Protein AF-A0A1Q6X8R4-F1 (afdb_monomer)

Sequence (119 aa):
MGYPESKISLLHAYEIFFGEKWEMFEEKVLRSVAMQLMNGEEVVLDDQKLTVKRVGSGRLRQVQFEVNGRKFEAIEQNRMKPSRWGKLAREKHQVVQFRDVVTHKYVAVAVDGEVTEYL

Nearest PDB structures (foldseek):
  1yqf-assembly1_C  TM=4.338E-01  e=4.101E+00  Leishmania major
  8ghl-assembly1_G  TM=2.694E-01  e=3.870E+00  Saccharomyces cerevisiae

pLDDT: mean 89.56, std 13.24, range [44.0, 98.75]

Radius of gyration: 17.68 Å; Cα contacts (8 Å, |Δi|>4): 185; chains: 1; bounding box: 36×31×62 Å

Foldseek 3Di:
DDDDPVVVVVVVVCCVVVVVVVVVVVLVVLLQQLVDQVPHQWRDDPNDTWGWDQDPVRPKTKTWDDDPNWIKIKIWDCLPDPDPQVVLVVVVWGKIWIAGPVVRDTAWMATNSRIDGDD

Solvent-accessible surface area (backbone atoms only — not comparable to full-atom values): 6656 Å² total; per-residue (Å²): 138,80,80,62,70,74,58,56,54,51,52,51,49,45,53,49,59,48,48,55,53,50,52,59,48,49,52,54,50,52,27,51,48,45,52,30,50,78,74,46,64,46,33,78,55,92,98,43,80,40,67,50,41,64,40,85,93,61,74,29,48,31,41,70,53,73,57,96,90,44,48,36,33,43,32,47,50,56,41,87,44,99,44,76,60,12,49,42,29,64,72,70,44,52,35,2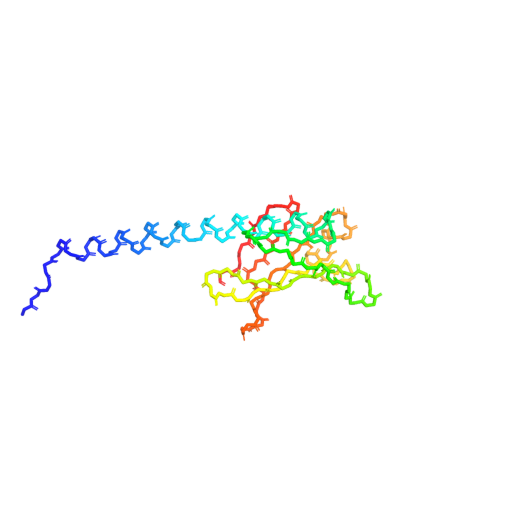8,38,32,27,36,63,88,79,69,42,70,40,34,37,26,51,75,52,48,69,47,75,52,131

Structure (mmCIF, N/CA/C/O backbone):
data_AF-A0A1Q6X8R4-F1
#
_entry.id   AF-A0A1Q6X8R4-F1
#
loop_
_atom_site.group_PDB
_atom_site.id
_atom_site.type_symbol
_atom_site.label_atom_id
_atom_site.label_alt_id
_atom_site.label_comp_id
_atom_site.label_asym_id
_atom_site.label_entity_id
_atom_site.label_seq_id
_atom_site.pdbx_PDB_ins_code
_atom_site.Cartn_x
_atom_site.Cartn_y
_atom_site.Cartn_z
_atom_site.occupancy
_atom_site.B_iso_or_equiv
_atom_site.auth_seq_id
_atom_site.auth_comp_id
_atom_site.auth_asym_id
_atom_site.auth_atom_id
_atom_site.pdbx_PDB_model_num
ATOM 1 N N . MET A 1 1 ? -0.234 -9.221 50.429 1.00 44.00 1 MET A N 1
ATOM 2 C CA . MET A 1 1 ? -1.426 -9.515 49.605 1.00 44.00 1 MET A CA 1
ATOM 3 C C . MET A 1 1 ? -0.935 -9.857 48.208 1.00 44.00 1 MET A C 1
ATOM 5 O O . MET A 1 1 ? -0.619 -8.954 47.449 1.00 44.00 1 MET A O 1
ATOM 9 N N . GLY A 1 2 ? -0.725 -11.146 47.933 1.00 52.12 2 GLY A N 1
ATOM 10 C CA . GLY A 1 2 ? -0.320 -11.627 46.609 1.00 52.12 2 GLY A CA 1
ATOM 11 C C . GLY A 1 2 ? -1.554 -11.817 45.733 1.00 52.12 2 GLY A C 1
ATOM 12 O O . GLY A 1 2 ? -2.570 -12.321 46.212 1.00 52.12 2 GLY A O 1
ATOM 13 N N . TYR A 1 3 ? -1.488 -11.377 44.479 1.00 51.28 3 TYR A N 1
ATOM 14 C CA . TYR A 1 3 ? -2.524 -11.684 43.497 1.00 51.28 3 TYR A CA 1
ATOM 15 C C . TYR A 1 3 ? -2.552 -13.207 43.260 1.00 51.28 3 TYR A C 1
ATOM 17 O O . TYR A 1 3 ? -1.483 -13.797 43.110 1.00 51.28 3 TYR A O 1
ATOM 25 N N . PRO A 1 4 ? -3.725 -13.866 43.249 1.00 56.56 4 PRO A N 1
ATOM 26 C CA . PRO A 1 4 ? -3.798 -15.311 43.038 1.00 56.56 4 PRO A CA 1
ATOM 27 C C . PRO A 1 4 ? -3.295 -15.683 41.633 1.00 56.56 4 PRO A C 1
ATOM 29 O O . PRO A 1 4 ? -3.731 -15.083 40.647 1.00 56.56 4 PRO A O 1
ATOM 32 N N . GLU A 1 5 ? -2.414 -16.689 41.548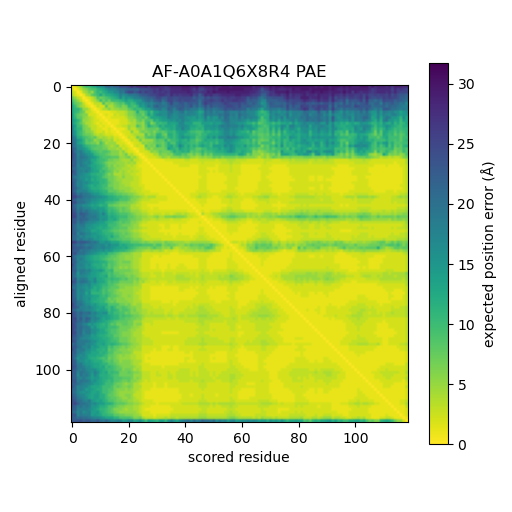 1.00 58.56 5 GLU A N 1
ATOM 33 C CA . GLU A 1 5 ? -1.770 -17.184 40.311 1.00 58.56 5 GLU A CA 1
ATOM 34 C C . GLU A 1 5 ? -2.766 -17.466 39.171 1.00 58.56 5 GLU A C 1
ATOM 36 O O . GLU A 1 5 ? -2.448 -17.278 37.998 1.00 58.56 5 GLU A O 1
ATOM 41 N N . SER A 1 6 ? -4.007 -17.833 39.504 1.00 61.19 6 SER A N 1
ATOM 42 C CA . SER A 1 6 ? -5.068 -18.137 38.538 1.00 61.19 6 SER A CA 1
ATOM 43 C C . SER A 1 6 ? -5.579 -16.934 37.739 1.00 61.19 6 SER A C 1
ATOM 45 O O . SER A 1 6 ? -6.088 -17.108 36.635 1.00 61.19 6 SER A O 1
ATOM 47 N N . LYS A 1 7 ? -5.459 -15.705 38.258 1.00 60.19 7 LYS A N 1
ATOM 48 C CA . LYS A 1 7 ? -5.821 -14.497 37.496 1.00 60.19 7 LYS A CA 1
ATOM 49 C C . LYS A 1 7 ? -4.716 -14.088 36.527 1.00 60.19 7 LYS A C 1
ATOM 51 O O . LYS A 1 7 ? -5.021 -13.607 35.442 1.00 60.19 7 LYS A O 1
ATOM 56 N N . ILE A 1 8 ? -3.454 -14.308 36.897 1.00 62.91 8 ILE A N 1
ATOM 57 C CA . ILE A 1 8 ? -2.294 -13.955 36.069 1.00 62.91 8 ILE A CA 1
ATOM 58 C C . ILE A 1 8 ? -2.256 -14.830 34.810 1.00 62.91 8 ILE A C 1
ATOM 60 O O . ILE A 1 8 ? -2.025 -14.306 33.724 1.00 62.91 8 ILE A O 1
ATOM 64 N N . SER A 1 9 ? -2.561 -16.128 34.925 1.00 73.31 9 SER A N 1
ATOM 65 C CA . SER A 1 9 ? -2.620 -17.033 33.767 1.00 73.31 9 SER A CA 1
ATOM 66 C C . SER A 1 9 ? -3.736 -16.675 32.779 1.00 73.31 9 SER A C 1
ATOM 68 O O . SER A 1 9 ? -3.526 -16.742 31.571 1.00 73.31 9 SER A O 1
ATOM 70 N N . LEU A 1 10 ? -4.900 -16.242 33.275 1.00 72.44 10 LEU A N 1
ATOM 71 C CA . LEU A 1 10 ? -6.017 -15.801 32.436 1.00 72.44 10 LEU A CA 1
ATOM 72 C C . LEU A 1 10 ? -5.721 -14.486 31.712 1.00 72.44 10 LEU A C 1
ATOM 74 O O . LEU A 1 10 ? -6.033 -14.383 30.533 1.00 72.44 10 LEU A O 1
ATOM 78 N N . LEU A 1 11 ? -5.111 -13.507 32.388 1.00 68.31 11 LEU A N 1
ATOM 79 C CA . LEU A 1 11 ? -4.698 -12.244 31.766 1.00 68.31 11 LEU A CA 1
ATOM 80 C C . LEU A 1 11 ? -3.648 -12.472 30.672 1.00 68.31 11 LEU A C 1
ATOM 82 O O . LEU A 1 11 ? -3.824 -11.973 29.568 1.00 68.31 11 LEU A O 1
ATOM 86 N N . HIS A 1 12 ? -2.630 -13.299 30.932 1.00 71.81 12 HIS A N 1
ATOM 87 C CA . HIS A 1 12 ? -1.621 -13.648 29.924 1.00 71.81 12 HIS A CA 1
ATOM 88 C C . HIS A 1 12 ? -2.227 -14.381 28.724 1.00 71.81 12 HIS A C 1
ATOM 90 O O . HIS A 1 12 ? -1.919 -14.063 27.581 1.00 71.81 12 HIS A O 1
ATOM 96 N N . ALA A 1 13 ? -3.114 -15.352 28.969 1.00 73.25 13 ALA A N 1
ATOM 97 C CA . ALA A 1 13 ? -3.817 -16.040 27.893 1.00 73.25 13 ALA A CA 1
ATOM 98 C C . ALA A 1 13 ? -4.687 -15.067 27.089 1.00 73.25 13 ALA A C 1
ATOM 100 O O . ALA A 1 13 ? -4.750 -15.184 25.872 1.00 73.25 13 ALA A O 1
ATOM 101 N N . TYR A 1 14 ? -5.320 -14.089 27.745 1.00 74.75 14 TYR A N 1
ATOM 102 C CA . TYR A 1 14 ? -6.088 -13.054 27.063 1.00 74.75 14 TYR A CA 1
ATOM 103 C C . TYR A 1 14 ? -5.191 -12.173 26.196 1.00 74.75 14 TYR A C 1
ATOM 105 O O . TYR A 1 14 ? -5.520 -11.958 25.041 1.00 74.75 14 TYR A O 1
ATOM 113 N N . GLU A 1 15 ? -4.055 -11.704 26.708 1.00 75.94 15 GLU A N 1
ATOM 114 C CA . GLU A 1 15 ? -3.107 -10.890 25.938 1.00 75.94 15 GLU A CA 1
ATOM 115 C C . GLU A 1 15 ? -2.553 -11.644 24.725 1.00 75.94 15 GLU A C 1
ATOM 117 O O . GLU A 1 15 ? -2.519 -11.075 23.638 1.00 75.94 15 GLU A O 1
ATOM 122 N N . ILE A 1 16 ? -2.215 -12.930 24.874 1.00 75.62 16 ILE A N 1
ATOM 123 C CA . ILE A 1 16 ? -1.735 -13.779 23.774 1.00 75.62 16 ILE A CA 1
ATOM 124 C C . ILE A 1 16 ? -2.847 -14.015 22.745 1.00 75.62 16 ILE A C 1
ATOM 126 O O . ILE A 1 16 ? -2.691 -13.667 21.580 1.00 75.62 16 ILE A O 1
ATOM 130 N N . PHE A 1 17 ? -3.997 -14.559 23.162 1.00 70.44 17 PHE A N 1
ATOM 131 C CA . PHE A 1 17 ? -5.083 -14.894 22.232 1.00 70.44 17 PHE A CA 1
ATOM 132 C C . PHE A 1 17 ? -5.674 -13.666 21.554 1.00 70.44 17 PHE A C 1
ATOM 134 O O . PHE A 1 17 ? -6.057 -13.717 20.386 1.00 70.44 17 PHE A O 1
ATOM 141 N N . PHE A 1 18 ? -5.825 -12.577 22.303 1.00 70.06 18 PHE A N 1
ATOM 142 C CA . PHE A 1 18 ? -6.313 -11.329 21.754 1.00 70.06 18 PHE A CA 1
ATOM 143 C C . PHE A 1 18 ? -5.240 -10.778 20.818 1.00 70.06 18 PHE A C 1
ATOM 145 O O . PHE A 1 18 ? -5.547 -10.609 19.646 1.00 70.06 18 PHE A O 1
ATOM 152 N N . GLY A 1 19 ? -3.995 -10.605 21.274 1.00 66.81 19 GLY A N 1
ATOM 153 C CA . GLY A 1 19 ? -2.869 -10.114 20.472 1.00 66.81 19 GLY A CA 1
ATOM 154 C C . GLY A 1 19 ? -2.727 -10.824 19.125 1.00 66.81 19 GLY A C 1
ATOM 155 O O . GLY A 1 19 ? -2.850 -10.171 18.093 1.00 66.81 19 GLY A O 1
ATOM 156 N N . GLU A 1 20 ? -2.621 -12.157 19.119 1.00 69.31 20 GLU A N 1
ATOM 157 C CA . GLU A 1 20 ? -2.543 -12.956 17.884 1.00 69.31 20 GLU A CA 1
ATOM 158 C C . GLU A 1 20 ? -3.771 -12.761 16.983 1.00 69.31 20 GLU A C 1
ATOM 160 O O . GLU A 1 20 ? -3.666 -12.682 15.758 1.00 69.31 20 GLU A O 1
ATOM 165 N N . LYS A 1 21 ? -4.970 -12.664 17.571 1.00 66.06 21 LYS A N 1
ATOM 166 C CA . LYS A 1 21 ? -6.203 -12.426 16.813 1.00 66.06 21 LYS A CA 1
ATOM 167 C C . LYS A 1 21 ? -6.234 -11.031 16.183 1.00 66.06 21 LYS A C 1
ATOM 169 O O . LYS A 1 21 ? -6.786 -10.898 15.089 1.00 66.06 21 LYS A O 1
ATOM 174 N N . TRP A 1 22 ? -5.684 -10.013 16.847 1.00 63.25 22 TRP A N 1
ATOM 175 C CA . TRP A 1 22 ? -5.580 -8.655 16.302 1.00 63.25 22 TRP A CA 1
ATOM 176 C C . TRP A 1 22 ? -4.521 -8.569 15.211 1.00 63.25 22 TRP A C 1
ATOM 178 O O . TRP A 1 22 ? -4.823 -8.013 14.160 1.00 63.25 22 TRP A O 1
ATOM 188 N N . GLU A 1 23 ? -3.354 -9.184 15.399 1.00 69.25 23 GLU A N 1
ATOM 189 C CA . GLU A 1 23 ? -2.312 -9.276 14.365 1.00 69.25 23 GLU A CA 1
ATOM 190 C C . GLU A 1 23 ? -2.858 -9.965 13.103 1.00 69.25 23 GLU A C 1
ATOM 192 O O . GLU A 1 23 ? -2.823 -9.404 12.009 1.00 69.25 23 GLU A O 1
ATOM 197 N N . MET A 1 24 ? -3.528 -11.112 13.259 1.00 70.00 24 MET A N 1
ATOM 198 C CA . MET A 1 24 ? -4.199 -11.805 12.150 1.00 70.00 24 MET A CA 1
ATOM 199 C C . MET A 1 24 ? -5.311 -10.982 11.480 1.00 70.00 24 MET A C 1
ATOM 201 O O . MET A 1 24 ? -5.651 -11.220 10.315 1.00 70.00 24 MET A O 1
ATOM 205 N N . PHE A 1 25 ? -5.954 -10.068 12.210 1.00 75.12 25 PHE A N 1
ATOM 206 C CA . PHE A 1 25 ? -6.972 -9.180 11.650 1.00 75.12 25 PHE A CA 1
ATOM 207 C C . PHE A 1 25 ? -6.329 -8.049 10.843 1.00 75.12 25 PHE A C 1
ATOM 209 O O . PHE A 1 25 ? -6.771 -7.783 9.723 1.00 75.12 25 PHE A O 1
ATOM 216 N N . GLU A 1 26 ? -5.265 -7.435 11.366 1.00 83.75 26 GLU A N 1
ATOM 217 C CA . GLU A 1 26 ? -4.506 -6.402 10.661 1.00 83.75 26 GLU A CA 1
ATOM 218 C C . GLU A 1 26 ? -3.890 -6.964 9.375 1.00 83.75 26 GLU A C 1
ATOM 220 O O . GLU A 1 26 ? -4.113 -6.378 8.317 1.00 83.75 26 GLU A O 1
ATOM 225 N N . GLU A 1 27 ? -3.271 -8.151 9.395 1.00 91.00 27 GLU A N 1
ATOM 226 C CA . GLU A 1 27 ? -2.710 -8.784 8.191 1.00 91.00 27 GLU A CA 1
ATOM 227 C C . GLU A 1 27 ? -3.760 -8.934 7.071 1.00 91.00 27 GLU A C 1
ATOM 229 O O . GLU A 1 27 ? -3.522 -8.574 5.913 1.00 91.00 27 GLU A O 1
ATOM 234 N N . LYS A 1 28 ? -4.968 -9.411 7.409 1.00 93.62 28 LYS A N 1
ATOM 235 C CA . LYS A 1 28 ? -6.073 -9.567 6.446 1.00 93.62 28 LYS A CA 1
ATOM 236 C C . LYS A 1 28 ? -6.533 -8.231 5.875 1.00 93.62 28 LYS A C 1
ATOM 238 O O . LYS A 1 28 ? -6.824 -8.149 4.677 1.00 93.62 28 LYS A O 1
ATOM 243 N N . VAL A 1 29 ? -6.594 -7.193 6.709 1.00 95.75 29 VAL A N 1
ATOM 244 C CA . VAL A 1 29 ? -6.924 -5.831 6.276 1.00 95.75 29 VAL A CA 1
ATOM 245 C C . VAL A 1 29 ? -5.842 -5.299 5.341 1.00 95.75 29 VAL A C 1
ATO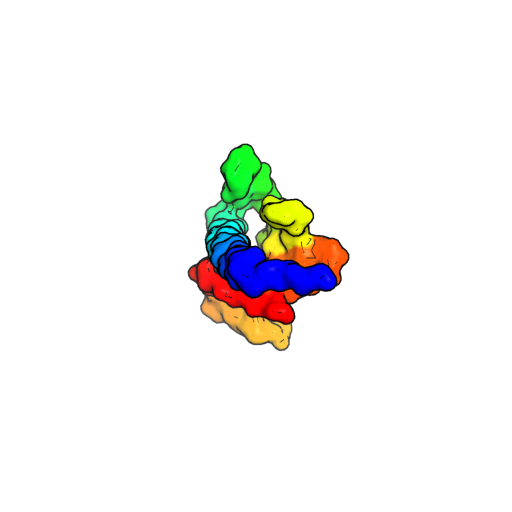M 247 O O . VAL A 1 29 ? -6.166 -4.869 4.235 1.00 95.75 29 VAL A O 1
ATOM 250 N N . LEU A 1 30 ? -4.566 -5.396 5.720 1.00 96.56 30 LEU A N 1
ATOM 251 C CA . LEU A 1 30 ? -3.434 -4.968 4.897 1.00 96.56 30 LEU A CA 1
ATOM 252 C C . LEU A 1 30 ? -3.438 -5.681 3.538 1.00 96.56 30 LEU A C 1
ATOM 254 O O . LEU A 1 30 ? -3.354 -5.032 2.494 1.00 96.56 30 LEU A O 1
ATOM 258 N N . ARG A 1 31 ? -3.633 -7.003 3.525 1.00 97.75 31 ARG A N 1
ATOM 259 C CA . ARG A 1 31 ? -3.760 -7.794 2.294 1.00 97.75 31 ARG A CA 1
ATOM 260 C C . ARG A 1 31 ? -4.898 -7.296 1.405 1.00 97.75 31 ARG A C 1
ATOM 262 O O . ARG A 1 31 ? -4.686 -7.069 0.213 1.00 97.75 31 ARG A O 1
ATOM 269 N N . SER A 1 32 ? -6.090 -7.116 1.976 1.00 97.81 32 SER A N 1
ATOM 270 C CA . SER A 1 32 ? -7.263 -6.620 1.249 1.00 97.81 32 SER A CA 1
ATOM 271 C C . SER A 1 32 ? -7.000 -5.239 0.645 1.00 97.81 32 SER A C 1
ATOM 273 O O . SER A 1 32 ? -7.221 -5.032 -0.550 1.00 97.81 32 SER A O 1
ATOM 275 N N . VAL A 1 33 ? -6.443 -4.317 1.435 1.00 98.25 33 VAL A N 1
ATOM 276 C CA . VAL A 1 33 ? -6.088 -2.968 0.984 1.00 98.25 33 VAL A CA 1
ATOM 277 C C . VAL A 1 33 ? -5.062 -3.019 -0.148 1.00 98.25 33 VAL A C 1
ATOM 279 O O . VAL A 1 33 ? -5.259 -2.340 -1.152 1.00 98.25 33 VAL A O 1
ATOM 282 N N . ALA A 1 34 ? -4.001 -3.829 -0.046 1.00 98.56 34 ALA A N 1
ATOM 283 C CA . ALA A 1 34 ? -3.002 -3.961 -1.112 1.00 98.56 34 ALA A CA 1
ATOM 284 C C . ALA A 1 34 ? -3.619 -4.457 -2.425 1.00 98.56 34 ALA A C 1
ATOM 286 O O . ALA A 1 34 ? -3.378 -3.871 -3.483 1.00 98.56 34 ALA A O 1
ATOM 287 N N . MET A 1 35 ? -4.437 -5.511 -2.362 1.00 98.38 35 MET A N 1
ATOM 288 C CA . MET A 1 35 ? -5.091 -6.069 -3.545 1.00 98.38 35 MET A CA 1
ATOM 289 C C . MET A 1 35 ? -6.038 -5.056 -4.194 1.00 98.38 35 MET A C 1
ATOM 291 O O . MET A 1 35 ? -6.006 -4.878 -5.411 1.00 98.38 35 MET A O 1
ATOM 295 N N . GLN A 1 36 ? -6.860 -4.365 -3.405 1.00 98.56 36 GLN A N 1
ATOM 296 C CA . GLN A 1 36 ? -7.799 -3.374 -3.932 1.00 98.56 36 GLN A CA 1
ATOM 297 C C . GLN A 1 36 ? -7.077 -2.144 -4.490 1.00 98.56 36 GLN A C 1
ATOM 299 O O . GLN A 1 36 ? -7.383 -1.712 -5.601 1.00 98.56 36 GLN A O 1
ATOM 304 N N . LEU A 1 37 ? -6.061 -1.641 -3.778 1.00 98.62 37 LEU A N 1
ATOM 305 C CA . LEU A 1 37 ? -5.245 -0.507 -4.211 1.00 98.62 37 LEU A CA 1
ATOM 306 C C . LEU A 1 37 ? -4.691 -0.740 -5.616 1.00 98.62 37 LEU A C 1
ATOM 308 O O . LEU A 1 37 ? -4.781 0.147 -6.459 1.00 98.62 37 LEU A O 1
ATOM 312 N N . MET A 1 38 ? -4.137 -1.924 -5.885 1.00 98.06 38 MET A N 1
ATOM 313 C CA . MET A 1 38 ? -3.484 -2.212 -7.164 1.00 98.06 38 MET A CA 1
ATOM 314 C C . MET A 1 38 ? -4.462 -2.438 -8.324 1.00 98.06 38 MET A C 1
ATOM 316 O O . MET A 1 38 ? -4.086 -2.216 -9.478 1.00 98.06 38 MET A O 1
ATOM 320 N N . ASN A 1 39 ? -5.704 -2.839 -8.035 1.00 97.06 39 ASN A N 1
ATOM 321 C CA . ASN A 1 39 ? -6.664 -3.302 -9.043 1.00 97.06 39 ASN A CA 1
ATOM 322 C C . ASN A 1 39 ? -7.889 -2.386 -9.231 1.00 97.06 39 ASN A C 1
ATOM 324 O O . ASN A 1 39 ? -8.670 -2.616 -10.152 1.00 97.06 39 ASN A O 1
ATOM 328 N N . GLY A 1 40 ? -8.054 -1.340 -8.416 1.00 96.50 40 GLY A N 1
ATOM 329 C CA . GLY A 1 40 ? -9.199 -0.429 -8.476 1.00 96.50 40 GLY A CA 1
ATOM 330 C C . GLY A 1 40 ? -8.839 1.039 -8.254 1.00 96.50 40 GLY A C 1
ATOM 331 O O . GLY A 1 40 ? -7.697 1.396 -7.966 1.00 96.50 40 GLY A O 1
ATOM 332 N N . GLU A 1 41 ? -9.837 1.907 -8.410 1.00 97.94 41 GLU A N 1
ATOM 333 C CA . GLU A 1 41 ? -9.734 3.343 -8.094 1.00 97.94 41 GLU A CA 1
ATOM 334 C C . GLU A 1 41 ? -10.321 3.676 -6.709 1.00 97.94 41 GLU A C 1
ATOM 336 O O . GLU A 1 41 ? -10.232 4.809 -6.237 1.00 97.94 41 GLU A O 1
ATOM 341 N N . GLU A 1 42 ? -10.874 2.676 -6.025 1.00 98.19 42 GLU A N 1
ATOM 342 C CA . GLU A 1 42 ? -11.385 2.762 -4.660 1.00 98.19 42 GLU A CA 1
ATOM 343 C C . GLU A 1 42 ? -10.921 1.537 -3.865 1.00 98.19 42 GLU A C 1
ATOM 345 O O . GLU A 1 42 ? -10.777 0.445 -4.417 1.00 98.19 42 GLU A O 1
ATOM 350 N N . VAL A 1 43 ? -10.713 1.728 -2.565 1.00 98.31 43 VAL A N 1
ATOM 351 C CA . VAL A 1 43 ? -10.553 0.658 -1.580 1.00 98.31 43 VAL A CA 1
ATOM 352 C C . VAL A 1 43 ? -11.773 0.672 -0.673 1.00 98.31 43 VAL A C 1
ATOM 354 O O . VAL A 1 43 ? -12.092 1.698 -0.075 1.00 98.31 43 VAL A O 1
ATOM 357 N N . VAL A 1 44 ? -12.456 -0.462 -0.582 1.00 97.38 44 VAL A N 1
ATOM 358 C CA . VAL A 1 44 ? -13.564 -0.687 0.341 1.00 97.38 44 VAL A CA 1
ATOM 359 C C . VAL A 1 44 ? -13.012 -1.316 1.612 1.00 97.38 44 VAL A C 1
ATOM 361 O O . VAL A 1 44 ? -12.395 -2.385 1.566 1.00 97.38 44 VAL A O 1
ATOM 364 N N . LEU A 1 45 ? -13.226 -0.642 2.736 1.00 94.25 45 LEU A N 1
ATOM 365 C CA . LEU A 1 45 ? -12.880 -1.123 4.066 1.00 94.25 45 LEU A CA 1
ATOM 366 C C . LEU A 1 45 ? -14.086 -0.887 4.974 1.00 94.25 45 LEU A C 1
ATOM 368 O O . LEU A 1 45 ? -14.549 0.247 5.095 1.00 94.25 45 LEU A O 1
ATOM 372 N N . ASP A 1 46 ? -14.612 -1.964 5.554 1.00 88.44 46 ASP A N 1
ATOM 373 C CA . ASP A 1 46 ? -15.913 -1.976 6.228 1.00 88.44 46 ASP A CA 1
ATOM 374 C C . ASP A 1 46 ? -17.002 -1.347 5.331 1.00 88.44 46 ASP A C 1
ATOM 376 O O . ASP A 1 46 ? -17.146 -1.737 4.171 1.00 88.44 46 ASP A O 1
ATOM 380 N N . ASP A 1 47 ? -17.728 -0.345 5.828 1.00 88.94 47 ASP A N 1
ATOM 381 C CA . ASP A 1 47 ? -18.758 0.386 5.076 1.00 88.94 47 ASP A CA 1
ATOM 382 C C . ASP A 1 47 ? -18.222 1.657 4.384 1.00 88.94 47 ASP A C 1
ATOM 384 O O . ASP A 1 47 ? -18.992 2.500 3.914 1.00 88.94 47 ASP A O 1
ATOM 388 N N . GLN A 1 48 ? -16.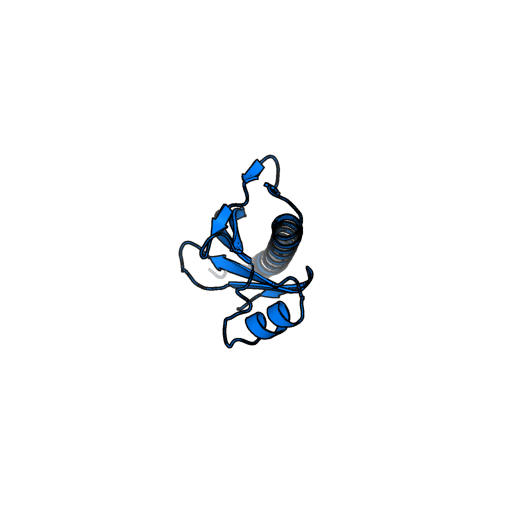897 1.834 4.321 1.00 93.44 48 GLN A N 1
ATOM 389 C CA . GLN A 1 48 ? -16.261 3.023 3.753 1.00 93.44 48 GLN A CA 1
ATOM 390 C C . GLN A 1 48 ? -15.638 2.748 2.386 1.00 93.44 48 GLN A C 1
ATOM 392 O O . GLN A 1 48 ? -14.971 1.738 2.166 1.00 93.44 48 GLN A O 1
ATOM 397 N N . LYS A 1 49 ? -15.802 3.711 1.473 1.00 97.31 49 LYS A N 1
ATOM 398 C CA . LYS A 1 49 ? -15.111 3.753 0.180 1.00 97.31 49 LYS A CA 1
ATOM 399 C C . LYS A 1 49 ? -14.037 4.829 0.206 1.00 97.31 49 LYS A C 1
ATOM 401 O O . LYS A 1 49 ? -14.335 6.013 0.350 1.00 97.31 49 LYS A O 1
ATOM 406 N N . LEU A 1 50 ? -12.789 4.412 0.053 1.00 98.06 50 LEU A N 1
ATOM 407 C CA . LEU A 1 50 ? -11.615 5.269 0.106 1.00 98.06 50 LEU A CA 1
ATOM 408 C C . LEU A 1 50 ? -11.057 5.448 -1.306 1.00 98.06 50 LEU A C 1
ATOM 410 O O . LEU A 1 50 ? -10.610 4.488 -1.930 1.00 98.06 50 LEU A O 1
ATOM 414 N N . THR A 1 51 ? -11.064 6.675 -1.824 1.00 98.31 51 THR A N 1
ATOM 415 C CA . THR A 1 51 ? -10.554 6.959 -3.172 1.00 98.31 51 THR A CA 1
ATOM 416 C C . THR A 1 51 ? -9.038 6.779 -3.247 1.00 98.31 51 THR A C 1
ATOM 418 O O . THR A 1 51 ? -8.286 7.365 -2.461 1.00 98.31 51 THR A O 1
ATOM 421 N N . VAL A 1 52 ? -8.579 6.027 -4.247 1.00 98.69 52 VAL A N 1
ATOM 422 C CA . VAL A 1 52 ? -7.159 5.883 -4.569 1.00 98.69 52 VAL A CA 1
ATOM 423 C C . VAL A 1 52 ? -6.647 7.177 -5.196 1.00 98.69 52 VAL A C 1
ATOM 425 O O . VAL A 1 52 ? -7.171 7.681 -6.187 1.00 98.69 52 VAL A O 1
ATOM 428 N N . LYS A 1 53 ? -5.576 7.723 -4.625 1.00 98.38 53 LYS A N 1
ATOM 429 C CA . LYS A 1 53 ? -4.874 8.898 -5.141 1.00 98.38 53 LYS A CA 1
ATOM 430 C C . LYS A 1 53 ? -3.701 8.481 -6.017 1.00 98.38 53 LYS A C 1
ATOM 432 O O . LYS A 1 53 ? -3.061 7.455 -5.788 1.00 98.38 53 LYS A O 1
ATOM 437 N N . ARG A 1 54 ? -3.370 9.332 -6.991 1.00 97.88 54 ARG A N 1
ATOM 438 C CA . ARG A 1 54 ? -2.152 9.215 -7.799 1.00 97.88 54 ARG A CA 1
ATOM 439 C C . ARG A 1 54 ? -1.090 10.188 -7.293 1.00 97.88 54 ARG A C 1
ATOM 441 O O . ARG A 1 54 ? -1.333 11.389 -7.224 1.00 97.88 54 ARG A O 1
ATOM 448 N N . VAL A 1 55 ? 0.094 9.679 -6.959 1.00 96.44 55 VAL A N 1
ATOM 449 C CA . VAL A 1 55 ? 1.225 10.452 -6.410 1.00 96.44 55 VAL A CA 1
ATOM 450 C C . VAL A 1 55 ? 2.510 10.196 -7.206 1.00 96.44 55 VAL A C 1
ATOM 452 O O . VAL A 1 55 ? 2.514 9.427 -8.169 1.00 96.44 55 VAL A O 1
ATOM 455 N N . GLY A 1 56 ? 3.608 10.883 -6.864 1.00 86.94 56 GLY A N 1
ATOM 456 C CA . GLY A 1 56 ? 4.900 10.705 -7.544 1.00 86.94 56 GLY A CA 1
ATOM 457 C C . GLY A 1 56 ? 4.820 11.006 -9.044 1.00 86.94 56 GLY A C 1
ATOM 458 O O . GLY A 1 56 ? 5.143 10.151 -9.869 1.00 86.94 56 GLY A O 1
ATOM 459 N N . SER A 1 57 ? 4.314 12.196 -9.387 1.00 88.69 57 SER A N 1
ATOM 460 C CA . SER A 1 57 ? 4.004 12.618 -10.767 1.00 88.69 57 SER A CA 1
ATOM 461 C C . SER A 1 57 ? 2.893 11.800 -11.441 1.00 88.69 57 SER A C 1
ATOM 463 O O . SER A 1 57 ? 2.900 11.619 -12.655 1.00 88.69 57 SER A O 1
ATOM 465 N N . GLY A 1 58 ? 1.949 11.288 -10.648 1.00 89.50 58 GLY A N 1
ATOM 466 C CA . GLY A 1 58 ? 0.773 10.560 -11.132 1.00 89.50 58 GLY A CA 1
ATOM 467 C C . GLY A 1 58 ? 1.008 9.074 -11.419 1.00 89.50 58 GLY A C 1
ATOM 468 O O . GLY A 1 58 ? 0.113 8.405 -11.926 1.00 89.50 58 GLY A O 1
ATOM 469 N N . ARG A 1 59 ? 2.199 8.546 -11.113 1.00 93.69 59 ARG A N 1
ATOM 470 C CA . ARG A 1 59 ? 2.592 7.174 -11.469 1.00 93.69 59 ARG A CA 1
ATOM 471 C C . ARG A 1 59 ? 2.264 6.139 -10.406 1.00 93.69 59 ARG A C 1
ATOM 473 O O . ARG A 1 59 ? 2.106 4.982 -10.762 1.00 93.69 59 ARG A O 1
ATOM 480 N N . LEU A 1 60 ? 2.210 6.540 -9.139 1.00 97.88 60 LEU A N 1
ATOM 481 C CA . LEU A 1 60 ? 2.033 5.617 -8.020 1.00 97.88 60 LEU A CA 1
ATOM 482 C C . LEU A 1 60 ? 0.628 5.740 -7.456 1.00 97.88 60 LEU A C 1
ATOM 484 O O . LEU A 1 60 ? 0.103 6.850 -7.343 1.00 97.88 60 LEU A O 1
ATOM 488 N N . ARG A 1 61 ? 0.042 4.610 -7.078 1.00 98.62 61 ARG A N 1
ATOM 489 C CA . ARG A 1 61 ? -1.221 4.546 -6.341 1.00 98.62 61 ARG A CA 1
ATOM 490 C C . ARG A 1 61 ? -0.986 4.718 -4.840 1.00 98.62 61 ARG A C 1
ATOM 492 O O . ARG A 1 61 ? -0.006 4.203 -4.306 1.00 98.62 61 ARG A O 1
ATOM 499 N N . 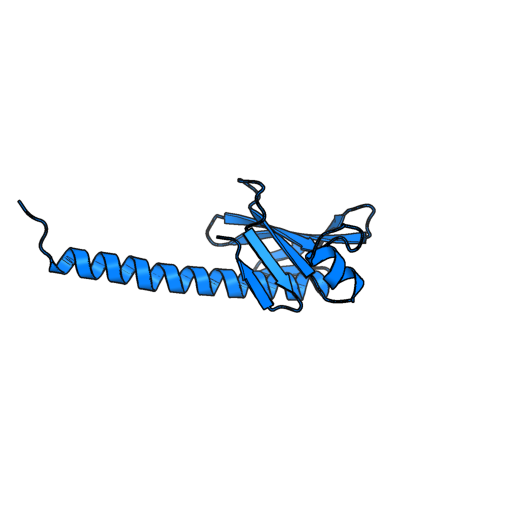GLN A 1 62 ? -1.885 5.423 -4.159 1.00 98.69 62 GLN A N 1
ATOM 500 C CA . GLN A 1 62 ? -1.832 5.625 -2.713 1.00 98.69 62 GLN A CA 1
ATOM 501 C C . GLN A 1 62 ? -3.237 5.715 -2.109 1.00 98.69 62 GLN A C 1
ATOM 503 O O . GLN A 1 62 ? -4.115 6.353 -2.685 1.00 98.69 62 GLN A O 1
ATOM 508 N N . VAL A 1 63 ? -3.432 5.167 -0.912 1.00 98.69 63 VAL A N 1
ATOM 509 C CA . VAL A 1 63 ? -4.631 5.397 -0.093 1.00 98.69 63 VAL A CA 1
ATOM 510 C C . VAL A 1 63 ? -4.243 5.520 1.381 1.00 98.69 63 VAL A C 1
ATOM 512 O O . VAL A 1 63 ? -3.265 4.918 1.823 1.00 98.69 63 VAL A O 1
ATOM 515 N N . GLN A 1 64 ? -4.986 6.326 2.137 1.00 98.19 64 GLN A N 1
ATOM 516 C CA . GLN A 1 64 ? -4.897 6.363 3.597 1.00 98.19 64 GLN A CA 1
ATOM 517 C C . GLN A 1 64 ? -6.160 5.750 4.184 1.00 98.19 64 GLN A C 1
ATOM 519 O O . GLN A 1 64 ? -7.249 5.983 3.662 1.00 98.19 64 GLN A O 1
ATOM 524 N N . PHE A 1 65 ? -6.002 4.975 5.248 1.00 97.19 65 PHE A N 1
ATOM 525 C CA . PHE A 1 65 ? -7.082 4.259 5.915 1.00 97.19 65 PHE A CA 1
ATOM 526 C C . PHE A 1 65 ? -6.789 4.148 7.412 1.00 97.19 65 PHE A C 1
ATOM 528 O O . PHE A 1 65 ? -5.665 4.389 7.860 1.00 97.19 65 PHE A O 1
ATOM 535 N N . GLU A 1 66 ? -7.809 3.805 8.186 1.00 94.44 66 GLU A N 1
ATOM 536 C CA . GLU A 1 66 ? -7.704 3.595 9.625 1.00 94.44 66 GLU A CA 1
ATOM 537 C C . GLU A 1 66 ? -8.218 2.197 9.960 1.00 94.44 66 GLU A C 1
ATOM 539 O O . GLU A 1 66 ? -9.249 1.777 9.443 1.00 94.44 66 GLU A O 1
ATOM 544 N N . VAL A 1 67 ? -7.491 1.477 10.809 1.00 89.25 67 VAL A N 1
ATOM 545 C CA . VAL A 1 67 ? -7.931 0.206 11.387 1.00 89.25 67 VAL A CA 1
ATOM 546 C C . VAL A 1 67 ? -7.505 0.190 12.849 1.00 89.25 67 VAL A C 1
ATOM 548 O O . VAL A 1 67 ? -6.394 0.603 13.177 1.00 89.25 67 VAL A O 1
ATOM 551 N N . ASN A 1 68 ? -8.409 -0.202 13.748 1.00 86.50 68 ASN A N 1
ATOM 552 C CA . ASN A 1 68 ? -8.156 -0.258 15.196 1.00 86.50 68 ASN A CA 1
ATOM 553 C C . ASN A 1 68 ? -7.620 1.061 15.798 1.00 86.50 68 ASN A C 1
ATOM 555 O O . ASN A 1 68 ? -6.791 1.051 16.706 1.00 86.50 68 ASN A O 1
ATOM 559 N N . GLY A 1 69 ? -8.048 2.213 15.269 1.00 88.88 69 GLY A N 1
ATOM 560 C CA . GLY A 1 69 ? -7.572 3.533 15.706 1.00 88.88 69 GLY A CA 1
ATOM 561 C C . GLY A 1 69 ? -6.157 3.897 15.233 1.00 88.88 69 GLY A C 1
ATOM 562 O O . GLY A 1 69 ? -5.649 4.966 15.578 1.00 88.88 69 GLY A O 1
ATOM 563 N N . ARG A 1 70 ? -5.507 3.041 14.435 1.00 90.69 70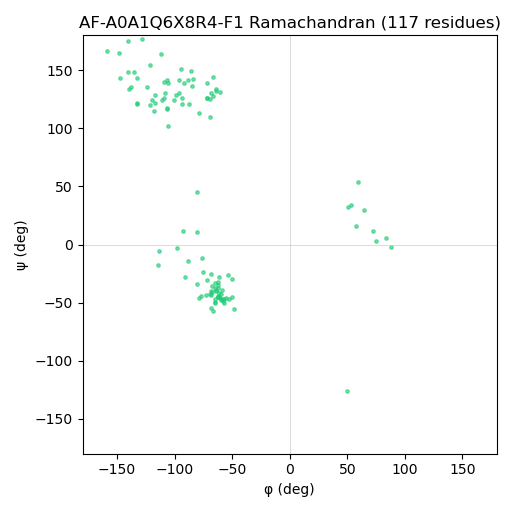 ARG A N 1
ATOM 564 C CA . ARG A 1 70 ? -4.199 3.293 13.821 1.00 90.69 70 ARG A CA 1
ATOM 565 C C . ARG A 1 70 ? -4.383 3.741 12.377 1.00 90.69 70 ARG A C 1
ATOM 567 O O . ARG A 1 70 ? -5.072 3.095 11.589 1.00 90.69 70 ARG A O 1
ATOM 574 N N . LYS A 1 71 ? -3.745 4.858 12.025 1.00 96.00 71 LYS A N 1
ATOM 575 C CA . LYS A 1 71 ? -3.792 5.426 10.674 1.00 96.00 71 LYS A CA 1
ATOM 576 C C . LYS A 1 71 ? -2.615 4.938 9.853 1.00 96.00 71 LYS A C 1
ATOM 578 O O . LYS A 1 71 ? -1.461 5.150 10.229 1.00 96.00 71 LYS A O 1
ATOM 583 N N . PHE A 1 72 ? -2.919 4.375 8.695 1.00 97.62 72 PHE A N 1
ATOM 584 C CA . PHE A 1 72 ? -1.935 3.857 7.763 1.00 97.62 72 PHE A CA 1
ATOM 585 C C . PHE A 1 72 ? -2.043 4.536 6.404 1.00 97.62 72 PHE A C 1
ATOM 587 O O . PHE A 1 72 ? -3.093 5.019 5.981 1.00 97.62 72 PHE A O 1
ATOM 594 N N . GLU A 1 73 ? -0.923 4.539 5.699 1.00 98.44 73 GLU A N 1
ATOM 595 C CA . GLU A 1 73 ? -0.828 4.861 4.287 1.00 98.44 73 GLU A CA 1
ATOM 596 C C . GLU A 1 73 ? -0.325 3.627 3.544 1.00 98.44 73 GLU A C 1
ATOM 598 O O . GLU A 1 73 ? 0.765 3.131 3.833 1.00 98.44 73 GLU A O 1
ATOM 603 N N . ALA A 1 74 ? -1.111 3.149 2.583 1.00 98.62 74 ALA A N 1
ATOM 604 C CA . ALA A 1 74 ? -0.678 2.157 1.610 1.00 98.62 74 ALA A CA 1
ATOM 605 C C . ALA A 1 74 ? -0.229 2.875 0.336 1.00 98.62 74 ALA A C 1
ATOM 607 O O . ALA A 1 74 ? -0.955 3.723 -0.190 1.00 98.62 74 ALA A O 1
ATOM 608 N N . ILE A 1 75 ? 0.955 2.536 -0.171 1.00 98.56 75 ILE A N 1
ATOM 609 C CA . ILE A 1 75 ? 1.517 3.140 -1.381 1.00 98.56 75 ILE A CA 1
ATOM 610 C C . ILE A 1 75 ? 2.169 2.089 -2.280 1.00 98.56 75 ILE A C 1
ATOM 612 O O . ILE A 1 75 ? 2.919 1.228 -1.819 1.00 98.56 75 ILE A O 1
ATOM 616 N N . GLU A 1 76 ? 1.907 2.184 -3.582 1.00 98.69 76 GLU A N 1
ATOM 617 C CA . GLU A 1 76 ? 2.590 1.402 -4.609 1.00 98.69 76 GLU A CA 1
ATOM 618 C C . GLU A 1 76 ? 4.097 1.693 -4.601 1.00 98.69 76 GLU A C 1
ATOM 620 O O . GLU A 1 76 ? 4.547 2.846 -4.626 1.00 98.69 76 GLU A O 1
ATOM 625 N N . GLN A 1 77 ? 4.904 0.636 -4.605 1.00 98.19 77 GLN A N 1
ATOM 626 C CA . GLN A 1 77 ? 6.348 0.761 -4.573 1.00 98.19 77 GLN A CA 1
ATOM 627 C C . GLN A 1 77 ? 6.881 1.390 -5.860 1.00 98.19 77 GLN A C 1
ATOM 629 O O . GLN A 1 77 ? 6.702 0.901 -6.975 1.00 98.19 77 GLN A O 1
ATOM 634 N N . ASN A 1 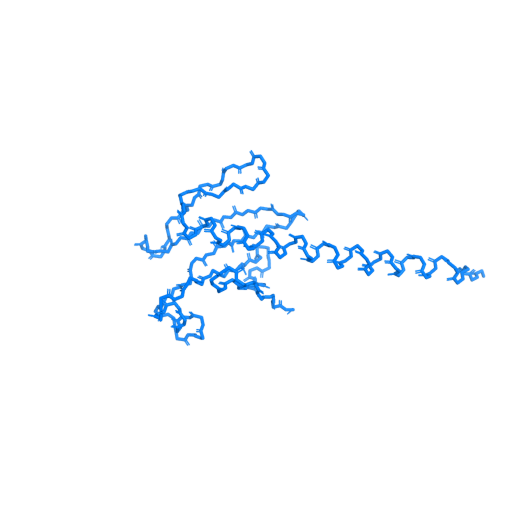78 ? 7.680 2.440 -5.697 1.00 97.19 78 ASN A N 1
ATOM 635 C CA . ASN A 1 78 ? 8.383 3.037 -6.819 1.00 97.19 78 ASN A CA 1
ATOM 636 C C . ASN A 1 78 ? 9.484 2.096 -7.342 1.00 97.19 78 ASN A C 1
ATOM 638 O O . ASN A 1 78 ? 10.543 1.950 -6.719 1.00 97.19 78 ASN A O 1
ATOM 642 N N . ARG A 1 79 ? 9.268 1.537 -8.540 1.00 96.94 79 ARG A N 1
ATOM 643 C CA . ARG A 1 79 ? 10.224 0.670 -9.251 1.00 96.94 79 ARG A CA 1
ATOM 644 C C . ARG A 1 79 ? 11.613 1.297 -9.434 1.00 96.94 79 ARG A C 1
ATOM 646 O O . ARG A 1 79 ? 12.606 0.590 -9.512 1.00 96.94 79 ARG A O 1
ATOM 653 N N . MET A 1 80 ? 11.735 2.624 -9.460 1.00 96.12 80 MET A N 1
ATOM 654 C CA . MET A 1 80 ? 13.025 3.301 -9.660 1.00 96.12 80 MET A CA 1
ATOM 655 C C . MET A 1 80 ? 13.922 3.293 -8.414 1.00 96.12 80 MET A C 1
ATOM 657 O O . MET A 1 80 ? 15.091 3.660 -8.501 1.00 96.12 80 MET A O 1
ATOM 661 N N . LYS A 1 81 ? 13.404 2.908 -7.240 1.00 95.56 81 LYS A N 1
ATOM 662 C CA . LYS A 1 81 ? 14.194 2.908 -6.001 1.00 95.56 81 LYS A CA 1
ATOM 663 C C . LYS A 1 81 ? 15.230 1.776 -6.007 1.00 95.56 81 LYS A C 1
ATOM 665 O O . LYS A 1 81 ? 14.881 0.657 -6.391 1.00 95.56 81 LYS A O 1
ATOM 670 N N . PRO A 1 82 ? 16.469 2.010 -5.533 1.00 96.81 82 PRO A N 1
ATOM 671 C CA . PRO A 1 82 ? 17.517 0.990 -5.444 1.00 96.81 82 PRO A CA 1
ATOM 672 C C . PRO A 1 82 ? 17.339 0.095 -4.201 1.00 96.81 82 PRO A C 1
ATOM 674 O O . PRO A 1 82 ? 18.280 -0.153 -3.460 1.00 96.81 82 PRO A O 1
ATOM 677 N N . SER A 1 83 ? 16.114 -0.362 -3.933 1.00 96.00 83 SER A N 1
ATOM 678 C CA . SER A 1 83 ? 15.786 -1.255 -2.816 1.00 96.00 83 SER A CA 1
ATOM 679 C C . SER A 1 83 ? 15.380 -2.641 -3.320 1.00 96.00 83 SER A C 1
ATOM 681 O O . SER A 1 83 ? 15.026 -2.797 -4.495 1.00 96.00 83 SER A O 1
ATOM 683 N N . ARG A 1 84 ? 15.370 -3.643 -2.423 1.00 97.00 84 ARG A N 1
ATOM 684 C CA . ARG A 1 84 ? 14.804 -4.982 -2.692 1.00 97.00 84 ARG A CA 1
ATOM 685 C C . ARG A 1 84 ? 13.388 -4.875 -3.268 1.00 97.00 84 ARG A C 1
ATOM 687 O O . ARG A 1 84 ? 13.088 -5.484 -4.286 1.00 97.00 84 ARG A O 1
ATOM 694 N N . TRP A 1 85 ? 12.558 -4.022 -2.680 1.00 97.94 85 TRP A N 1
ATOM 695 C CA . TRP A 1 85 ? 11.178 -3.791 -3.115 1.00 97.94 85 TRP A CA 1
ATOM 696 C C . TRP A 1 85 ? 11.087 -3.096 -4.470 1.00 97.94 85 TRP A C 1
ATOM 698 O O . TRP A 1 85 ? 10.288 -3.490 -5.313 1.00 97.94 85 TRP A O 1
ATOM 708 N N . GLY A 1 86 ? 11.957 -2.116 -4.735 1.00 97.81 86 GLY A N 1
ATOM 709 C CA . GLY A 1 86 ? 12.060 -1.514 -6.063 1.00 97.81 86 GLY A CA 1
ATOM 710 C C . GLY A 1 86 ? 12.479 -2.525 -7.135 1.00 97.81 86 GLY A C 1
ATOM 711 O O . GLY A 1 86 ? 12.030 -2.413 -8.273 1.00 97.81 86 GLY A O 1
ATOM 712 N N . LYS A 1 87 ? 13.303 -3.527 -6.784 1.00 98.50 87 LYS A N 1
ATOM 713 C CA . LYS A 1 87 ? 13.667 -4.628 -7.689 1.00 98.50 87 LYS A CA 1
ATOM 714 C C . LYS A 1 87 ? 12.462 -5.495 -8.037 1.00 98.50 87 LYS A C 1
ATOM 716 O O . LYS A 1 87 ? 12.198 -5.655 -9.222 1.00 98.50 87 LYS A O 1
ATOM 721 N N . LEU A 1 88 ? 11.699 -5.947 -7.046 1.00 98.50 88 LEU A N 1
ATOM 722 C CA . LEU A 1 88 ? 10.491 -6.740 -7.298 1.00 98.50 88 LEU A CA 1
ATOM 723 C C . LEU A 1 88 ? 9.470 -5.971 -8.152 1.00 98.50 88 LEU A C 1
ATOM 725 O O . LEU A 1 88 ? 8.961 -6.498 -9.136 1.00 98.50 88 LEU A O 1
ATOM 729 N N . ALA A 1 89 ? 9.258 -4.684 -7.865 1.00 97.94 89 ALA A N 1
ATOM 730 C CA . ALA A 1 89 ? 8.389 -3.838 -8.684 1.00 97.94 89 ALA A CA 1
ATOM 731 C C . ALA A 1 89 ? 8.901 -3.678 -10.135 1.00 97.94 89 ALA A C 1
ATOM 733 O O . ALA A 1 89 ? 8.112 -3.618 -11.078 1.00 97.94 89 ALA A O 1
ATOM 734 N N . ARG A 1 90 ? 10.227 -3.631 -10.359 1.00 97.81 90 ARG A N 1
ATOM 735 C CA . ARG A 1 90 ? 10.817 -3.667 -11.717 1.00 97.81 90 ARG A CA 1
ATOM 736 C C . ARG A 1 90 ? 10.561 -4.997 -12.424 1.00 97.81 90 ARG A C 1
ATOM 738 O O . ARG A 1 90 ? 10.372 -4.999 -13.636 1.00 97.81 90 ARG A O 1
ATOM 745 N N . GLU A 1 91 ? 10.520 -6.086 -11.669 1.00 98.12 91 GLU A N 1
ATOM 746 C CA . GLU A 1 91 ? 10.217 -7.446 -12.129 1.00 98.12 91 GLU A CA 1
ATOM 747 C C . GLU A 1 91 ? 8.704 -7.704 -12.284 1.00 98.12 91 GLU A C 1
ATOM 749 O O 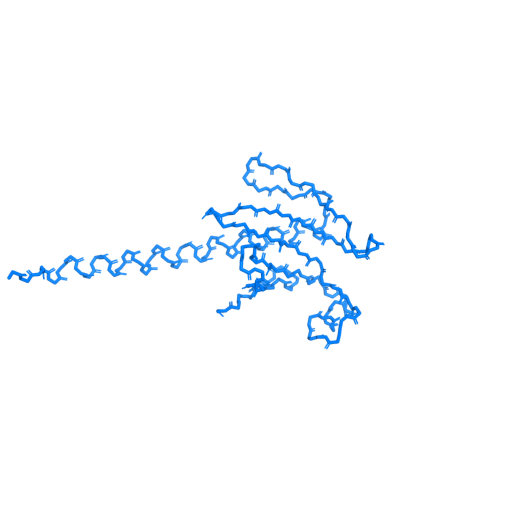. GLU A 1 91 ? 8.300 -8.823 -12.574 1.00 98.12 91 GLU A O 1
ATOM 754 N N . LYS A 1 92 ? 7.880 -6.645 -12.209 1.00 97.06 92 LYS A N 1
ATOM 755 C CA . LYS A 1 92 ? 6.416 -6.637 -12.389 1.00 97.06 92 LYS A CA 1
ATOM 756 C C . LYS A 1 92 ? 5.605 -7.257 -11.248 1.00 97.06 92 LYS A C 1
ATOM 758 O O . LYS A 1 92 ? 4.396 -7.405 -11.406 1.00 97.06 92 LYS A O 1
ATOM 763 N N . HIS A 1 93 ? 6.224 -7.537 -10.105 1.00 98.50 93 HIS A N 1
ATOM 764 C CA . HIS A 1 93 ? 5.476 -7.862 -8.893 1.00 98.50 93 HIS A CA 1
ATOM 765 C C . HIS A 1 93 ? 4.681 -6.644 -8.410 1.00 98.50 93 HIS A C 1
ATOM 767 O O . HIS A 1 93 ? 5.152 -5.502 -8.489 1.00 98.50 93 HIS A O 1
ATOM 773 N N . GLN A 1 94 ? 3.487 -6.886 -7.876 1.00 98.31 94 GLN A N 1
ATOM 774 C CA . GLN A 1 94 ? 2.715 -5.868 -7.179 1.00 98.31 94 GLN A CA 1
ATOM 775 C C . GLN A 1 94 ? 3.293 -5.708 -5.780 1.00 98.31 94 GLN A C 1
ATOM 777 O O . GLN A 1 94 ? 3.214 -6.618 -4.963 1.00 98.31 94 GLN A O 1
ATOM 782 N N . VAL A 1 95 ? 3.890 -4.552 -5.503 1.00 98.69 95 VAL A N 1
ATOM 783 C CA . VAL A 1 95 ? 4.503 -4.286 -4.201 1.00 98.69 95 VAL A CA 1
ATOM 784 C C . VAL A 1 95 ? 3.854 -3.057 -3.588 1.00 98.69 95 VAL A C 1
ATOM 786 O O . VAL A 1 95 ? 3.921 -1.970 -4.163 1.00 98.69 95 VAL A O 1
ATOM 789 N N . VAL A 1 96 ? 3.242 -3.229 -2.420 1.00 98.75 96 VAL A N 1
ATOM 790 C CA . VAL A 1 96 ? 2.585 -2.162 -1.656 1.00 98.75 96 VAL A CA 1
ATOM 791 C C . VAL A 1 96 ? 3.271 -2.043 -0.308 1.00 98.75 96 VAL A C 1
ATOM 793 O O . VAL A 1 96 ? 3.377 -3.016 0.426 1.00 98.75 96 VAL A O 1
ATOM 796 N N . GLN A 1 97 ? 3.747 -0.850 0.021 1.00 98.38 97 GLN A N 1
ATOM 797 C CA . GLN A 1 97 ? 4.318 -0.560 1.332 1.00 98.38 97 GLN A CA 1
ATOM 798 C C . GLN A 1 97 ? 3.257 0.067 2.230 1.00 98.38 97 GLN A C 1
ATOM 800 O O . GLN A 1 97 ? 2.500 0.928 1.777 1.00 98.38 97 GLN A O 1
ATOM 805 N N . PHE A 1 98 ? 3.267 -0.306 3.507 1.00 98.06 98 PHE A N 1
ATOM 806 C CA . PHE A 1 98 ? 2.415 0.278 4.535 1.00 98.06 98 PHE A CA 1
ATOM 807 C C . PHE A 1 98 ? 3.247 1.117 5.485 1.00 98.06 98 PHE A C 1
ATOM 809 O O . PHE A 1 98 ? 4.237 0.648 6.053 1.00 98.06 98 PHE A O 1
ATOM 816 N N . ARG A 1 99 ? 2.842 2.371 5.651 1.00 97.50 99 ARG A N 1
ATOM 817 C CA . ARG A 1 99 ? 3.470 3.324 6.555 1.00 97.50 99 ARG A CA 1
ATOM 818 C C . ARG A 1 99 ? 2.477 3.735 7.625 1.00 97.50 99 ARG A C 1
ATOM 820 O O . ARG A 1 99 ? 1.375 4.169 7.306 1.00 97.50 99 ARG A O 1
ATOM 827 N N . ASP A 1 100 ? 2.884 3.641 8.879 1.00 96.50 100 ASP A N 1
ATOM 828 C CA . ASP A 1 100 ? 2.144 4.234 9.984 1.00 96.50 100 ASP A CA 1
ATOM 829 C C . ASP A 1 100 ? 2.242 5.766 9.876 1.00 96.50 100 ASP A C 1
ATOM 831 O O . ASP A 1 100 ? 3.330 6.336 9.742 1.00 96.50 100 ASP A O 1
ATOM 835 N N . VAL A 1 101 ? 1.094 6.443 9.856 1.00 97.31 101 VAL A N 1
ATOM 836 C CA . VAL A 1 101 ? 1.021 7.886 9.585 1.00 97.31 101 VAL A CA 1
ATOM 837 C C . VAL A 1 101 ? 1.557 8.708 10.754 1.00 97.31 101 VAL A C 1
ATOM 839 O O . VAL A 1 101 ? 2.107 9.780 10.520 1.00 97.31 101 VAL A O 1
ATOM 842 N N . VAL A 1 102 ? 1.430 8.217 11.988 1.00 95.12 102 VAL A N 1
ATOM 843 C CA . VAL A 1 102 ? 1.841 8.941 13.200 1.00 95.12 102 VAL A CA 1
ATOM 844 C C . VAL A 1 102 ? 3.351 8.849 13.394 1.00 95.12 102 VAL A C 1
ATOM 846 O O . VAL A 1 102 ? 4.014 9.849 13.653 1.00 95.12 102 VAL A O 1
ATOM 849 N N . THR A 1 103 ? 3.909 7.650 13.249 1.00 95.25 103 THR A N 1
ATOM 850 C CA . THR A 1 103 ? 5.341 7.389 13.454 1.00 95.25 103 THR A CA 1
ATOM 851 C C . THR A 1 103 ? 6.175 7.603 12.192 1.00 95.25 103 THR A C 1
ATOM 853 O O . THR A 1 103 ? 7.403 7.655 12.268 1.00 95.25 103 THR A O 1
ATOM 856 N N . HIS A 1 104 ? 5.527 7.696 11.027 1.00 95.62 104 HIS A N 1
ATOM 857 C CA . HIS A 1 104 ? 6.144 7.752 9.700 1.00 95.62 104 HIS A CA 1
ATOM 858 C C . HIS A 1 104 ? 7.046 6.556 9.356 1.00 95.62 104 HIS A C 1
ATOM 860 O O . HIS A 1 104 ? 7.816 6.622 8.391 1.00 95.62 104 HIS A O 1
ATOM 866 N N . LYS A 1 105 ? 6.942 5.451 10.102 1.00 95.56 105 LYS A N 1
ATOM 867 C CA . LYS A 1 105 ? 7.701 4.223 9.856 1.00 95.56 105 LYS A CA 1
ATOM 868 C C . LYS A 1 105 ? 6.958 3.311 8.893 1.00 95.56 105 LYS A C 1
ATOM 870 O O . LYS A 1 105 ? 5.737 3.187 8.960 1.00 95.56 105 LYS A O 1
ATOM 875 N N . TYR A 1 106 ? 7.704 2.655 8.008 1.00 95.81 106 TYR A N 1
ATOM 876 C CA . TYR A 1 106 ? 7.167 1.515 7.273 1.00 95.81 106 TYR A CA 1
ATOM 877 C C . TYR A 1 106 ? 7.033 0.340 8.234 1.00 95.81 106 TYR A C 1
ATOM 879 O O . TYR A 1 106 ? 8.011 -0.014 8.884 1.00 95.81 106 TYR A O 1
ATOM 887 N N . VAL A 1 107 ? 5.834 -0.227 8.308 1.00 95.44 107 VAL A N 1
ATOM 888 C CA . VAL A 1 107 ? 5.472 -1.289 9.261 1.00 95.44 107 VAL A CA 1
ATOM 889 C C . VAL A 1 107 ? 5.146 -2.606 8.572 1.00 95.44 107 VAL A C 1
ATOM 891 O O . VAL A 1 107 ? 5.170 -3.640 9.215 1.00 95.44 107 VAL A O 1
ATOM 894 N N . ALA A 1 108 ? 4.867 -2.591 7.268 1.00 97.00 108 ALA A N 1
ATOM 895 C CA . ALA A 1 108 ? 4.643 -3.810 6.504 1.00 97.00 108 ALA A CA 1
ATOM 896 C C . ALA A 1 108 ? 4.867 -3.596 5.004 1.00 97.00 108 ALA A C 1
ATOM 898 O O . ALA A 1 108 ? 4.909 -2.463 4.505 1.00 97.00 108 ALA A O 1
ATOM 899 N N . VAL A 1 109 ? 4.956 -4.705 4.278 1.00 98.31 109 VAL A N 1
ATOM 900 C CA . VAL A 1 109 ? 4.903 -4.781 2.817 1.00 98.31 109 VAL A CA 1
ATOM 901 C C . VAL A 1 109 ? 3.948 -5.880 2.394 1.00 98.31 109 VAL A C 1
ATOM 903 O O . VAL A 1 109 ? 3.918 -6.928 3.022 1.00 98.31 109 VAL A O 1
ATOM 906 N N . ALA A 1 110 ? 3.210 -5.666 1.311 1.00 98.56 110 ALA A N 1
ATOM 907 C CA . ALA A 1 110 ? 2.565 -6.735 0.567 1.00 98.56 110 ALA A CA 1
ATOM 908 C C . ALA A 1 110 ? 3.283 -6.939 -0.770 1.00 98.56 110 ALA A C 1
ATOM 910 O O . ALA A 1 110 ? 3.491 -5.970 -1.505 1.00 98.56 110 ALA A O 1
ATOM 911 N N . VAL A 1 111 ? 3.631 -8.183 -1.094 1.00 98.62 111 VAL A N 1
ATOM 912 C CA . VAL A 1 111 ? 4.135 -8.597 -2.411 1.00 98.62 111 VAL A CA 1
ATOM 913 C C . VAL A 1 111 ? 3.143 -9.594 -2.991 1.00 98.62 111 VAL A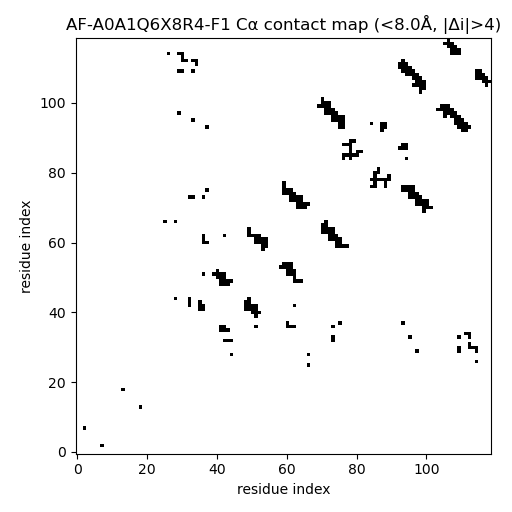 C 1
ATOM 915 O O . VAL A 1 111 ? 2.921 -10.645 -2.408 1.00 98.62 111 VAL A O 1
ATOM 918 N N . ASP A 1 112 ? 2.491 -9.233 -4.095 1.00 97.94 112 ASP A N 1
ATOM 919 C CA . ASP A 1 112 ? 1.446 -10.037 -4.749 1.00 97.94 112 ASP A CA 1
ATOM 920 C C . ASP A 1 112 ? 0.333 -10.515 -3.790 1.00 97.94 112 ASP A C 1
ATOM 922 O O . ASP A 1 112 ? -0.265 -11.576 -3.953 1.00 97.94 112 ASP A O 1
ATOM 926 N N . GLY A 1 113 ? 0.037 -9.697 -2.775 1.00 93.19 113 GLY A N 1
ATOM 927 C CA . GLY A 1 113 ? -0.968 -9.986 -1.751 1.00 93.19 113 GLY A CA 1
ATOM 928 C C . GLY A 1 113 ? -0.456 -10.777 -0.542 1.00 93.19 113 GLY A C 1
ATOM 929 O O . GLY A 1 113 ? -1.230 -10.981 0.390 1.00 93.19 113 GLY A O 1
ATOM 930 N N . GLU A 1 114 ? 0.812 -11.186 -0.508 1.00 97.06 114 GLU A N 1
ATOM 931 C CA . GLU A 1 114 ? 1.443 -11.765 0.685 1.00 97.06 114 GLU A CA 1
ATOM 932 C C . GLU A 1 114 ? 2.034 -10.661 1.558 1.00 97.06 114 GLU A C 1
ATOM 934 O O . GLU A 1 114 ? 2.879 -9.890 1.098 1.00 97.06 114 GLU A O 1
ATOM 939 N N . VAL A 1 115 ? 1.575 -10.569 2.808 1.00 97.19 115 VAL A N 1
ATOM 940 C CA . VAL A 1 115 ? 1.972 -9.516 3.749 1.00 97.19 115 VAL A CA 1
ATOM 941 C C . VAL A 1 115 ? 3.165 -9.976 4.584 1.00 97.19 115 VAL A C 1
ATOM 943 O O . VAL A 1 115 ? 3.251 -11.119 5.018 1.00 97.19 115 VAL A O 1
ATOM 946 N N . THR A 1 116 ? 4.115 -9.076 4.804 1.00 95.75 116 THR A N 1
ATOM 947 C CA . THR A 1 116 ? 5.215 -9.241 5.753 1.00 95.75 116 THR A CA 1
ATOM 948 C C . THR A 1 116 ? 5.320 -7.977 6.591 1.00 95.75 116 THR A C 1
ATOM 950 O O . THR A 1 116 ? 5.529 -6.889 6.048 1.00 95.75 116 THR A O 1
ATOM 953 N N . GLU A 1 117 ? 5.196 -8.124 7.904 1.00 93.12 117 GLU A N 1
ATOM 954 C CA . GLU A 1 117 ? 5.335 -7.031 8.864 1.00 93.12 117 GLU A CA 1
ATOM 955 C C . GLU A 1 117 ? 6.800 -6.807 9.263 1.00 93.12 117 GLU A C 1
ATOM 957 O O . GLU A 1 117 ? 7.631 -7.720 9.260 1.00 93.12 117 GLU A O 1
ATOM 962 N N . TYR A 1 118 ? 7.128 -5.558 9.576 1.00 87.69 118 TYR A N 1
ATOM 963 C CA . TYR A 1 118 ? 8.414 -5.134 10.106 1.00 87.69 118 TYR A CA 1
ATOM 964 C C . TYR A 1 118 ? 8.213 -4.825 11.588 1.00 87.69 118 TYR A C 1
ATOM 966 O O . TYR A 1 118 ? 7.651 -3.782 11.919 1.00 87.69 118 TYR A O 1
ATOM 974 N N . LEU A 1 119 ? 8.636 -5.766 12.436 1.00 70.00 119 LEU A N 1
ATOM 975 C CA . LEU A 1 119 ? 8.640 -5.660 13.900 1.00 70.00 119 LEU A CA 1
ATOM 976 C C . LEU A 1 119 ? 9.181 -4.306 14.399 1.00 70.00 119 LEU A C 1
ATOM 978 O O . LEU A 1 119 ? 10.191 -3.818 13.830 1.00 70.00 119 LEU A O 1
#

Mean predicted aligned error: 6.6 Å

Secondary structure (DSSP, 8-state):
-PPPHHHHHHHHHHHHHHHHHHHHHHHHHHHHHHHHHHH-SEEEETTEEEEPEEETTTTEEEEEEEETTEEEEEEE--TTSSSHHHHHHHTT--EEEEEETTT--EEEEEETTEEEE--